Protein AF-A0A8C9T8C1-F1 (afdb_monomer)

Secondary structure (DSSP, 8-state):
---EEEE--EEE-GGG-EEE---EEEE-PPPPPPPPEEEEEEETTEEEEEEEEE-STTGGGGSHHHHHS-PPPEE-TT-SSEEEEEEESSGGGS---S---------SS-S---THHHHHHHHHHHHHHHHHHHHHHHHHHHHHHH--

Structure (mmCIF, N/CA/C/O backbone):
data_AF-A0A8C9T8C1-F1
#
_entry.id   AF-A0A8C9T8C1-F1
#
loop_
_atom_site.group_PDB
_atom_site.id
_atom_site.type_symbol
_atom_site.label_atom_id
_atom_site.label_alt_id
_atom_site.label_comp_id
_atom_site.label_asym_id
_atom_site.label_entity_id
_atom_site.label_seq_id
_atom_site.pdbx_PDB_ins_code
_atom_site.Cartn_x
_atom_site.Cartn_y
_atom_site.Cartn_z
_atom_site.occupancy
_atom_site.B_iso_or_equiv
_atom_site.auth_seq_id
_atom_site.auth_comp_id
_atom_site.auth_asym_id
_atom_site.auth_atom_id
_atom_site.pdbx_PDB_model_num
ATOM 1 N N . GLY A 1 1 ? 2.468 13.864 -20.990 1.00 44.22 1 GLY A N 1
ATOM 2 C CA . GLY A 1 1 ? 3.774 13.847 -21.672 1.00 44.22 1 GLY A CA 1
ATOM 3 C C . GLY A 1 1 ? 4.341 12.458 -21.532 1.00 44.22 1 GLY A C 1
ATOM 4 O O . GLY A 1 1 ? 4.268 11.920 -20.438 1.00 44.22 1 GLY A O 1
ATOM 5 N N . ILE A 1 2 ? 4.816 11.860 -22.620 1.00 48.28 2 ILE A N 1
ATOM 6 C CA . ILE A 1 2 ? 5.433 10.531 -22.592 1.00 48.28 2 ILE A CA 1
ATOM 7 C C . ILE A 1 2 ? 6.831 10.692 -21.982 1.00 48.28 2 ILE A C 1
ATOM 9 O O . ILE A 1 2 ? 7.625 11.502 -22.463 1.00 48.28 2 ILE A O 1
ATOM 13 N N . CYS A 1 3 ? 7.117 9.983 -20.890 1.00 49.19 3 CYS A N 1
ATOM 14 C CA . CYS A 1 3 ? 8.435 10.019 -20.267 1.00 49.19 3 CYS A CA 1
ATOM 15 C C . CYS A 1 3 ? 9.424 9.246 -21.144 1.00 49.19 3 CYS A C 1
ATOM 17 O O . CYS A 1 3 ? 9.295 8.036 -21.322 1.00 49.19 3 CYS A O 1
ATOM 19 N N . HIS A 1 4 ? 10.418 9.949 -21.682 1.00 56.69 4 HIS A N 1
ATOM 20 C CA . HIS A 1 4 ? 11.528 9.350 -22.412 1.00 56.69 4 HIS A CA 1
ATOM 21 C C . HIS A 1 4 ? 12.791 9.446 -21.557 1.00 56.69 4 HIS A C 1
ATOM 23 O O . HIS A 1 4 ? 13.382 10.516 -21.428 1.00 56.69 4 HIS A O 1
ATOM 29 N N . GLY A 1 5 ? 13.182 8.324 -20.955 1.00 57.25 5 GLY A N 1
ATOM 30 C CA . GLY A 1 5 ? 14.448 8.185 -20.238 1.00 57.25 5 GLY A CA 1
ATOM 31 C C . GLY A 1 5 ? 15.507 7.551 -21.138 1.00 57.25 5 GLY A C 1
ATOM 32 O O . GLY A 1 5 ? 15.234 6.557 -21.814 1.00 57.25 5 GLY A O 1
ATOM 33 N N . LEU A 1 6 ? 16.708 8.130 -21.154 1.00 61.91 6 LEU A N 1
ATOM 34 C CA . LEU A 1 6 ? 17.906 7.540 -21.753 1.00 61.91 6 LEU A CA 1
ATOM 35 C C . LEU A 1 6 ? 18.848 7.148 -20.616 1.00 61.91 6 LEU A C 1
ATOM 37 O O . LEU A 1 6 ? 19.593 7.983 -20.106 1.00 61.91 6 LEU A O 1
ATOM 41 N N . GLU A 1 7 ? 18.810 5.881 -20.217 1.00 64.25 7 GLU A N 1
ATOM 42 C CA . GLU A 1 7 ? 19.745 5.335 -19.233 1.00 64.25 7 GLU A CA 1
ATOM 43 C C . GLU A 1 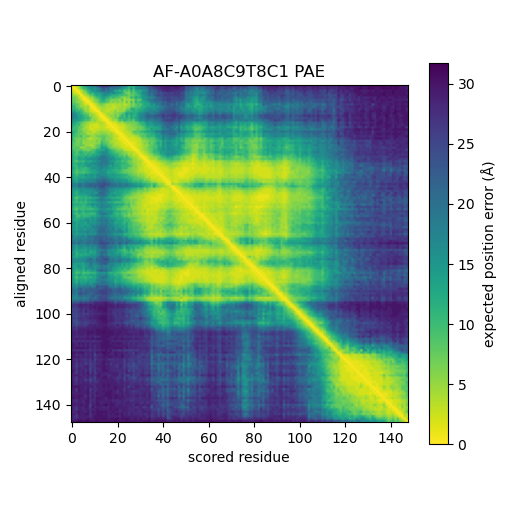7 ? 20.958 4.730 -19.945 1.00 64.25 7 GLU A C 1
ATOM 45 O O . GLU A 1 7 ? 20.832 4.059 -20.976 1.00 64.25 7 GLU A O 1
ATOM 50 N N . ARG A 1 8 ? 22.158 4.988 -19.414 1.00 74.12 8 ARG A N 1
ATOM 51 C CA . ARG A 1 8 ? 23.411 4.438 -19.943 1.00 74.12 8 ARG A CA 1
ATOM 52 C C . ARG A 1 8 ? 24.188 3.759 -18.830 1.00 74.12 8 ARG A C 1
ATOM 54 O O . ARG A 1 8 ? 24.504 4.386 -17.824 1.00 74.12 8 ARG A O 1
ATOM 61 N N . CYS A 1 9 ? 24.570 2.507 -19.053 1.00 74.56 9 CYS A N 1
ATOM 62 C CA . CYS A 1 9 ? 25.576 1.859 -18.226 1.00 74.56 9 CYS A CA 1
ATOM 63 C C . CYS A 1 9 ? 26.946 2.498 -18.488 1.00 74.56 9 CYS A C 1
ATOM 65 O O . CYS A 1 9 ? 27.316 2.748 -19.642 1.00 74.56 9 CYS A O 1
ATOM 67 N N . VAL A 1 10 ? 27.687 2.748 -17.409 1.00 84.00 10 VAL A N 1
ATOM 68 C CA . VAL A 1 10 ? 29.028 3.336 -17.439 1.00 84.00 10 VAL A CA 1
ATOM 69 C C . VAL A 1 10 ? 30.019 2.323 -16.887 1.00 84.00 10 VAL A C 1
ATOM 71 O O . VAL A 1 10 ? 29.794 1.750 -15.824 1.00 84.00 10 VAL A O 1
ATOM 74 N N . TYR A 1 11 ? 31.125 2.123 -17.598 1.00 79.56 11 TYR A N 1
ATOM 75 C CA . TYR A 1 11 ? 32.256 1.326 -17.134 1.00 79.56 11 TYR A CA 1
ATOM 76 C C . TYR A 1 11 ? 33.546 2.148 -17.206 1.00 79.56 11 TYR A C 1
ATOM 78 O O . TYR A 1 11 ? 33.742 2.927 -18.140 1.00 79.56 11 TYR A O 1
ATOM 86 N N . ILE A 1 12 ? 34.427 1.985 -16.217 1.00 80.56 12 ILE A N 1
ATOM 87 C CA . ILE A 1 12 ? 35.729 2.659 -16.174 1.00 80.56 12 ILE A CA 1
ATOM 88 C C . ILE A 1 12 ? 36.763 1.751 -16.843 1.00 80.56 12 ILE A C 1
ATOM 90 O O . ILE A 1 12 ? 37.137 0.717 -16.297 1.00 80.56 12 ILE A O 1
ATOM 94 N N . GLY A 1 13 ? 37.217 2.139 -18.033 1.00 77.69 13 GLY A N 1
ATOM 95 C CA . GLY A 1 13 ? 38.303 1.474 -18.748 1.00 77.69 13 GLY A CA 1
ATOM 96 C C . GLY A 1 13 ? 39.692 1.886 -18.247 1.00 77.69 13 GLY A C 1
ATOM 97 O O . GLY A 1 13 ? 39.843 2.719 -17.350 1.00 77.69 13 GLY A O 1
ATOM 98 N N . GLY A 1 14 ? 40.736 1.328 -18.868 1.00 73.06 14 GLY A N 1
ATOM 99 C CA . GLY A 1 14 ? 42.126 1.704 -18.583 1.00 73.06 14 GLY A CA 1
ATOM 100 C C . GLY A 1 14 ? 42.364 3.216 -18.711 1.00 73.06 14 GLY A C 1
ATOM 101 O O . GLY A 1 14 ? 41.761 3.875 -19.560 1.00 73.06 14 GLY A O 1
ATOM 102 N N . ASN A 1 15 ? 43.237 3.763 -17.857 1.00 82.31 15 ASN A N 1
ATOM 103 C CA . ASN A 1 15 ? 43.512 5.203 -17.713 1.00 82.31 15 ASN A CA 1
ATOM 104 C C . ASN A 1 15 ? 42.302 6.054 -17.273 1.00 82.31 15 ASN A C 1
ATOM 106 O O . ASN A 1 15 ? 42.185 7.204 -17.683 1.00 82.31 15 ASN A O 1
ATOM 110 N N . GLN A 1 16 ? 41.401 5.501 -16.448 1.00 81.56 16 GLN A N 1
ATOM 111 C CA . GLN A 1 16 ? 40.225 6.211 -15.905 1.00 81.56 16 GLN A CA 1
ATOM 112 C C . GLN A 1 16 ? 39.250 6.723 -16.981 1.00 81.56 16 GLN A C 1
ATOM 114 O O . GLN A 1 16 ? 38.446 7.624 -16.743 1.00 81.56 16 GLN A O 1
ATOM 119 N N . LYS A 1 17 ? 39.291 6.142 -18.184 1.00 81.50 17 LYS A N 1
ATOM 120 C CA . LYS A 1 17 ? 38.398 6.531 -19.274 1.00 81.50 17 LYS A CA 1
ATOM 121 C C . LYS A 1 17 ? 36.992 5.998 -19.010 1.00 81.50 17 LYS A C 1
ATOM 123 O O . LYS A 1 17 ? 36.800 4.790 -18.901 1.00 81.50 17 LYS A O 1
ATOM 128 N N . LEU A 1 18 ? 35.999 6.883 -18.982 1.00 85.50 18 LEU A N 1
ATOM 129 C CA . LEU A 1 18 ? 34.592 6.485 -18.940 1.00 85.50 18 LEU A CA 1
ATOM 130 C C . LEU A 1 18 ? 34.160 5.956 -20.312 1.00 85.50 18 LEU A C 1
ATOM 132 O O . LEU A 1 18 ? 34.272 6.651 -21.324 1.00 85.50 18 LEU A O 1
ATOM 136 N N . ILE A 1 19 ? 33.672 4.719 -20.344 1.00 82.19 19 ILE A N 1
ATOM 137 C CA . ILE A 1 19 ? 33.092 4.080 -21.523 1.00 82.19 19 ILE A CA 1
ATOM 138 C C . ILE A 1 19 ? 31.587 3.974 -21.290 1.00 82.19 19 ILE A C 1
ATOM 140 O O . ILE A 1 19 ? 31.137 3.372 -20.314 1.00 82.19 19 ILE A O 1
ATOM 144 N N . PHE A 1 20 ? 30.813 4.567 -22.195 1.00 84.44 20 PHE A N 1
ATOM 145 C CA . PHE A 1 20 ? 29.356 4.513 -22.177 1.00 84.44 20 PHE A CA 1
ATOM 146 C C . PHE A 1 20 ? 28.873 3.411 -23.118 1.00 84.44 20 PHE A C 1
ATOM 148 O O . PHE A 1 20 ? 29.347 3.314 -24.251 1.00 84.44 20 PHE A O 1
ATOM 155 N N . GLY A 1 21 ? 27.914 2.606 -22.662 1.00 81.19 21 GLY A N 1
ATOM 156 C CA . GLY A 1 21 ? 27.210 1.659 -23.526 1.00 81.19 21 GLY A CA 1
ATOM 157 C C . GLY A 1 21 ? 26.324 2.353 -24.570 1.00 81.19 21 GLY A C 1
ATOM 158 O O . GLY A 1 21 ? 26.148 3.574 -24.563 1.00 81.19 21 GLY A O 1
ATOM 159 N N . THR A 1 22 ? 25.714 1.555 -25.446 1.00 83.25 22 THR A N 1
ATOM 160 C CA . THR A 1 22 ? 24.771 2.009 -26.489 1.00 83.25 22 THR A CA 1
ATOM 161 C C . THR A 1 22 ? 23.539 2.731 -25.929 1.00 83.25 22 THR A C 1
ATOM 163 O O . THR A 1 22 ? 22.957 3.565 -26.620 1.00 83.25 22 THR A O 1
ATOM 166 N N . GLY A 1 23 ? 23.202 2.477 -24.662 1.00 77.25 23 GLY A N 1
ATOM 167 C CA . GLY A 1 23 ? 22.068 3.070 -23.959 1.00 77.25 23 GLY A CA 1
ATOM 168 C C . GLY A 1 23 ? 20.750 2.371 -24.283 1.00 77.25 23 GLY A C 1
ATOM 169 O O . GLY A 1 23 ? 20.601 1.743 -25.331 1.00 77.25 23 GLY A O 1
ATOM 170 N N . THR A 1 24 ? 19.788 2.496 -23.374 1.00 80.69 24 THR A N 1
ATOM 171 C CA . THR A 1 24 ? 18.436 1.954 -23.551 1.00 80.69 24 THR A CA 1
ATOM 172 C C . THR A 1 24 ? 17.461 3.107 -23.732 1.00 80.69 24 THR A C 1
ATOM 174 O O . THR A 1 24 ? 17.422 4.027 -22.915 1.00 80.69 24 THR A O 1
ATOM 177 N N . LYS A 1 25 ? 16.667 3.068 -24.808 1.00 81.69 25 LYS A N 1
ATOM 178 C CA . LYS A 1 25 ? 15.544 3.991 -25.000 1.00 81.69 25 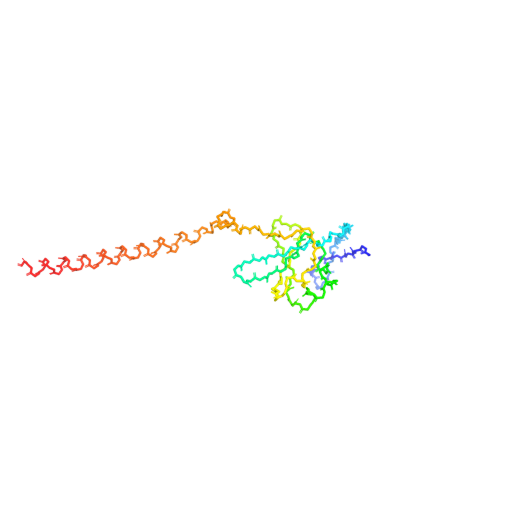LYS A CA 1
ATOM 179 C C . LYS A 1 25 ? 14.300 3.369 -24.379 1.00 81.69 25 LYS A C 1
ATOM 181 O O . LYS A 1 25 ? 13.737 2.436 -24.946 1.00 81.69 25 LYS A O 1
ATOM 186 N N . LEU A 1 26 ? 13.863 3.905 -23.245 1.00 79.44 26 LEU A N 1
ATOM 187 C CA . LEU A 1 26 ? 12.585 3.525 -22.658 1.00 79.44 26 LEU A CA 1
ATOM 188 C C . LEU A 1 26 ? 11.465 4.322 -23.343 1.00 79.44 26 LEU A C 1
ATOM 190 O O . LEU A 1 26 ? 11.490 5.557 -23.373 1.00 79.44 26 LEU A O 1
ATOM 194 N N . ILE A 1 27 ? 10.492 3.618 -23.919 1.00 80.94 27 ILE A N 1
ATOM 195 C CA . ILE A 1 27 ? 9.257 4.209 -24.441 1.00 80.94 27 ILE A CA 1
ATOM 196 C C . ILE A 1 27 ? 8.129 3.665 -23.577 1.00 80.94 27 ILE A C 1
ATOM 198 O O . ILE A 1 27 ? 7.815 2.482 -23.644 1.00 80.94 27 ILE A O 1
ATOM 202 N N . VAL A 1 28 ? 7.567 4.525 -22.732 1.00 78.56 28 VAL A N 1
ATOM 203 C CA . VAL A 1 28 ? 6.442 4.167 -21.867 1.00 78.56 28 VAL A CA 1
ATOM 204 C C . VAL A 1 28 ? 5.166 4.659 -22.524 1.00 78.56 28 VAL A C 1
ATOM 206 O O . VAL A 1 28 ? 4.930 5.862 -22.596 1.00 78.56 28 VAL A O 1
ATOM 209 N N . GLU A 1 29 ? 4.340 3.746 -23.011 1.00 79.94 29 GLU A N 1
ATOM 210 C CA . GLU A 1 29 ? 3.010 4.099 -23.497 1.00 79.94 29 GLU A CA 1
ATOM 211 C C . GLU A 1 29 ? 2.072 4.308 -22.305 1.00 79.94 29 GLU A C 1
ATOM 213 O O . GLU A 1 29 ? 1.934 3.449 -21.435 1.00 79.94 29 GLU A O 1
ATOM 218 N N . SER A 1 30 ? 1.454 5.486 -22.229 1.00 76.31 30 SER A N 1
ATOM 219 C CA . SER A 1 30 ? 0.493 5.800 -21.174 1.00 76.31 30 SER A CA 1
ATOM 220 C C . SER A 1 30 ? -0.870 5.195 -21.503 1.00 76.31 30 SER A C 1
ATOM 222 O O . SER A 1 30 ? -1.466 5.559 -22.517 1.00 76.31 30 SER A O 1
ATOM 224 N N . GLY A 1 31 ? -1.384 4.330 -20.628 1.00 75.38 31 GLY A N 1
ATOM 225 C CA . GLY A 1 31 ? -2.782 3.895 -20.662 1.00 75.38 31 GLY A CA 1
ATOM 226 C C . GLY A 1 31 ? -3.741 4.950 -20.099 1.00 75.38 31 GLY A C 1
ATOM 227 O O . GLY A 1 31 ? -3.321 5.924 -19.468 1.00 75.38 31 GLY A O 1
ATOM 228 N N . THR A 1 32 ? -5.043 4.751 -20.305 1.00 80.94 32 THR A N 1
ATOM 229 C CA . THR A 1 32 ? -6.080 5.549 -19.636 1.00 80.94 32 THR A CA 1
ATOM 230 C C . THR A 1 32 ? -6.118 5.197 -18.147 1.00 80.94 32 THR A C 1
ATOM 232 O O . THR A 1 32 ? -6.248 4.013 -17.824 1.00 80.94 32 THR A O 1
ATOM 235 N N . PRO A 1 33 ? -5.994 6.175 -17.233 1.00 82.19 33 PRO A N 1
ATOM 236 C CA . PRO A 1 33 ? -6.061 5.898 -15.808 1.00 82.19 33 PRO A CA 1
ATOM 237 C C . PRO A 1 33 ? -7.460 5.406 -15.425 1.00 82.19 33 PRO A C 1
ATOM 239 O O . PRO A 1 33 ? -8.458 5.947 -15.896 1.00 82.19 33 PRO A O 1
ATOM 242 N N . SER A 1 34 ? -7.513 4.378 -14.580 1.00 86.81 34 SER A N 1
ATOM 243 C CA . SER A 1 34 ? -8.760 3.899 -13.981 1.00 86.81 34 SER A CA 1
ATOM 244 C C . SER A 1 34 ? -9.087 4.751 -12.757 1.00 86.81 34 SER A C 1
ATOM 246 O O . SER A 1 34 ? -8.207 4.971 -11.916 1.00 86.81 34 SER A O 1
ATOM 248 N N . ASP A 1 35 ? -10.327 5.231 -12.670 1.00 88.31 35 ASP A N 1
ATOM 249 C CA . ASP A 1 35 ? -10.836 5.962 -11.510 1.00 88.31 35 ASP A CA 1
ATOM 250 C C . ASP A 1 35 ? -11.194 4.995 -10.358 1.00 88.31 35 ASP A C 1
ATOM 252 O O . ASP A 1 35 ? -11.583 3.849 -10.603 1.00 88.31 35 ASP A O 1
ATOM 256 N N . PRO A 1 36 ? -11.068 5.435 -9.093 1.00 89.12 36 PRO A N 1
ATOM 257 C CA . PRO A 1 36 ? -11.364 4.612 -7.924 1.00 89.12 36 PRO A CA 1
ATOM 258 C C . PRO A 1 36 ? -12.860 4.321 -7.779 1.00 89.12 36 PRO A C 1
ATOM 260 O O . PRO A 1 36 ? -13.712 5.179 -8.009 1.00 89.12 36 PRO A O 1
ATOM 263 N N . SER A 1 37 ? -13.167 3.115 -7.311 1.00 89.12 37 SER A N 1
ATOM 264 C CA . SER A 1 37 ? -14.479 2.749 -6.770 1.00 89.12 37 SER A CA 1
ATOM 265 C C . SER A 1 37 ? -14.447 2.835 -5.247 1.00 89.12 37 SER A C 1
ATOM 267 O O . SER A 1 37 ? -13.453 2.443 -4.638 1.00 89.12 37 SER A O 1
ATOM 269 N N . TYR A 1 38 ? -15.520 3.340 -4.637 1.00 87.88 38 TYR A N 1
ATOM 270 C CA . TYR A 1 38 ? -15.562 3.665 -3.212 1.00 87.88 38 TYR A CA 1
ATOM 271 C C . TYR A 1 38 ? -16.608 2.840 -2.468 1.00 87.88 38 TYR A C 1
ATOM 273 O O . TYR A 1 38 ? -17.806 2.994 -2.700 1.00 87.88 38 TYR A O 1
ATOM 281 N N . TYR A 1 39 ? -16.156 2.029 -1.519 1.00 87.06 39 TYR A N 1
ATOM 282 C CA . TYR A 1 39 ? -17.004 1.151 -0.725 1.00 87.06 39 TYR A CA 1
ATOM 283 C C . TYR A 1 39 ? -16.959 1.546 0.746 1.00 87.06 39 TYR A C 1
ATOM 285 O O . TYR A 1 39 ? -15.885 1.682 1.335 1.00 87.06 39 TYR A O 1
ATOM 293 N N . LEU A 1 40 ? -18.137 1.681 1.352 1.00 86.62 40 LEU A N 1
ATOM 294 C CA . LEU A 1 40 ? -18.267 1.787 2.799 1.00 86.62 40 LEU A CA 1
ATOM 295 C C . LEU A 1 40 ? -18.289 0.376 3.398 1.00 86.62 40 LEU A C 1
ATOM 297 O O . LEU A 1 40 ? -19.171 -0.422 3.077 1.00 86.62 40 LEU A O 1
ATOM 301 N N . LEU A 1 41 ? -17.318 0.102 4.264 1.00 84.38 41 LEU A N 1
ATOM 302 C CA . LEU A 1 41 ? -17.190 -1.111 5.059 1.00 84.38 41 LEU A CA 1
ATOM 303 C C . LEU A 1 41 ? -17.636 -0.799 6.486 1.00 84.38 41 LEU A C 1
ATOM 305 O O . LEU A 1 41 ? -17.131 0.140 7.100 1.00 84.38 41 LEU A O 1
ATOM 309 N N . GLU A 1 42 ? -18.556 -1.588 7.028 1.00 82.75 42 GLU A N 1
ATOM 310 C CA . GLU A 1 42 ? -19.080 -1.395 8.379 1.00 82.75 42 GLU A CA 1
ATOM 311 C C . GLU A 1 42 ? -19.134 -2.728 9.122 1.00 82.75 42 GLU A C 1
ATOM 313 O O . GLU A 1 42 ? -19.716 -3.697 8.633 1.00 82.75 42 GLU A O 1
ATOM 318 N N . LYS A 1 43 ? -18.518 -2.779 10.309 1.00 80.69 43 LYS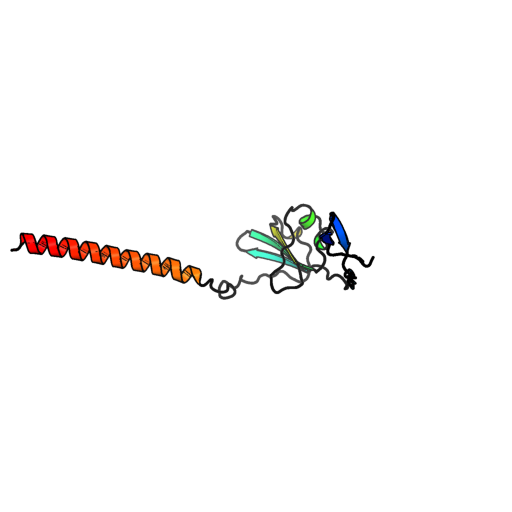 A N 1
ATOM 319 C CA . LYS A 1 43 ? -18.555 -3.952 11.187 1.00 80.69 43 LYS A CA 1
ATOM 320 C C . LYS A 1 43 ? -18.580 -3.553 12.659 1.00 80.69 43 LYS A C 1
ATOM 322 O O . LYS A 1 43 ? -17.671 -2.865 13.120 1.00 80.69 43 LYS A O 1
ATOM 327 N N . ASP A 1 44 ? -19.606 -4.012 13.380 1.00 72.50 44 ASP A N 1
ATOM 328 C CA . ASP A 1 44 ? -19.815 -3.952 14.843 1.00 72.50 44 ASP A CA 1
ATOM 329 C C . ASP A 1 44 ? -19.771 -2.557 15.522 1.00 72.50 44 ASP A C 1
ATOM 331 O O . ASP A 1 44 ? -20.152 -2.438 16.683 1.00 72.50 44 ASP A O 1
ATOM 335 N N . SER A 1 45 ? -19.287 -1.512 14.838 1.00 75.06 45 SER A N 1
ATOM 336 C CA . SER A 1 45 ? -19.205 -0.075 15.204 1.00 75.06 45 SER A CA 1
ATOM 337 C C . SER A 1 45 ? -18.073 0.639 14.449 1.00 75.06 45 SER A C 1
ATOM 339 O O . SER A 1 45 ? -17.997 1.866 14.454 1.00 75.06 45 SER A O 1
ATOM 341 N N . THR A 1 46 ? -17.166 -0.112 13.817 1.00 81.94 46 THR A N 1
ATOM 342 C CA . THR A 1 46 ? -16.057 0.440 13.038 1.00 81.94 46 THR A CA 1
ATOM 343 C C . THR A 1 46 ? -16.493 0.619 11.593 1.00 81.94 46 THR A C 1
ATOM 345 O O . THR A 1 46 ? -16.912 -0.341 10.944 1.00 81.94 46 THR A O 1
ATOM 348 N N . GLN A 1 47 ? -16.363 1.844 11.090 1.00 86.50 47 GLN A N 1
ATOM 349 C CA . GLN A 1 47 ? -16.623 2.182 9.697 1.00 86.50 47 GLN A CA 1
ATOM 350 C C . GLN A 1 47 ? -15.308 2.533 8.991 1.00 86.50 47 GLN A C 1
ATOM 352 O O . GLN A 1 47 ? -14.446 3.233 9.530 1.00 86.50 47 GLN A O 1
ATOM 357 N N . ALA A 1 48 ? -15.140 2.037 7.771 1.00 87.31 48 ALA A N 1
ATOM 358 C CA . ALA A 1 48 ? -14.000 2.335 6.918 1.00 87.31 48 ALA A CA 1
ATOM 359 C C . ALA A 1 48 ? -14.464 2.607 5.486 1.00 87.31 48 ALA A C 1
ATOM 361 O O . ALA A 1 48 ? -15.391 1.979 4.988 1.00 87.31 48 ALA A O 1
ATOM 362 N N . CYS A 1 49 ? -13.798 3.536 4.815 1.00 88.19 49 CYS A N 1
ATOM 363 C CA . CYS A 1 49 ? -13.996 3.832 3.407 1.00 88.19 49 CYS A CA 1
ATOM 364 C C . CYS A 1 49 ? -12.830 3.234 2.611 1.0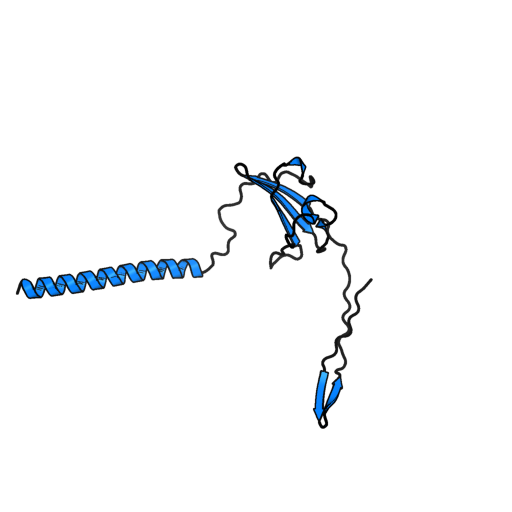0 88.19 49 CYS A C 1
ATOM 366 O O . CYS A 1 49 ? -11.668 3.586 2.840 1.00 88.19 49 CYS A O 1
ATOM 368 N N . LEU A 1 50 ? -13.139 2.311 1.702 1.00 89.19 50 LEU A N 1
ATOM 369 C CA . LEU A 1 50 ? -12.192 1.658 0.801 1.00 89.19 50 LEU A CA 1
ATOM 370 C C . LEU A 1 50 ? -12.302 2.287 -0.588 1.00 89.19 50 LEU A C 1
ATOM 372 O O . LEU A 1 50 ? -13.347 2.197 -1.223 1.00 89.19 50 LEU A O 1
ATOM 376 N N . ALA A 1 51 ? -11.212 2.873 -1.073 1.00 90.31 51 ALA A N 1
ATOM 377 C CA . ALA A 1 51 ? -11.020 3.200 -2.479 1.00 90.31 51 ALA A CA 1
ATOM 378 C C . ALA A 1 51 ? -10.231 2.066 -3.146 1.00 90.31 51 ALA A C 1
ATOM 380 O O . ALA A 1 51 ? -9.151 1.727 -2.667 1.00 90.31 51 ALA A O 1
ATOM 381 N N . THR A 1 52 ? -10.741 1.492 -4.233 1.00 90.38 52 THR A N 1
ATOM 382 C CA . THR A 1 52 ? -10.123 0.345 -4.927 1.00 90.38 52 THR A CA 1
ATOM 383 C C . THR A 1 52 ? -10.215 0.475 -6.447 1.00 90.38 52 THR A C 1
ATOM 385 O O . THR A 1 52 ? -11.058 1.213 -6.966 1.00 90.38 52 THR A O 1
ATOM 388 N N . GLY A 1 53 ? -9.341 -0.225 -7.173 1.00 88.44 53 GLY A N 1
ATOM 389 C CA . GLY A 1 53 ? -9.416 -0.350 -8.633 1.00 88.44 53 GLY A CA 1
ATOM 390 C C . GLY A 1 53 ? -8.861 0.845 -9.415 1.00 88.44 53 GLY A C 1
ATOM 391 O O . GLY A 1 53 ? -9.125 0.978 -10.614 1.00 88.44 53 GLY A O 1
ATOM 392 N N . PHE A 1 54 ? -8.087 1.720 -8.768 1.00 90.69 54 PHE A N 1
ATOM 393 C CA . PHE A 1 54 ? -7.478 2.877 -9.422 1.00 90.69 54 PHE A CA 1
ATOM 394 C C . PHE A 1 54 ? -6.033 2.598 -9.835 1.00 90.69 54 PHE A C 1
ATOM 396 O O . PHE A 1 54 ? -5.291 1.922 -9.131 1.00 90.69 54 PHE A O 1
ATOM 403 N N . SER A 1 55 ? -5.602 3.117 -10.987 1.00 89.00 55 SER A N 1
ATOM 404 C CA . SER A 1 55 ? -4.249 2.850 -11.514 1.00 89.00 55 SER A CA 1
ATOM 405 C C . SER A 1 55 ? -3.260 3.999 -11.302 1.00 89.00 55 SER A C 1
ATOM 407 O O . SER A 1 55 ? -2.048 3.799 -11.378 1.00 89.00 55 SER A O 1
ATOM 409 N N . ALA A 1 56 ? -3.753 5.209 -11.033 1.00 87.75 56 ALA A N 1
ATOM 410 C CA . ALA A 1 56 ? -2.914 6.376 -10.795 1.00 87.75 56 ALA A CA 1
ATOM 411 C C . ALA A 1 56 ? -2.695 6.589 -9.293 1.00 87.75 56 ALA A C 1
ATOM 413 O O . ALA A 1 56 ? -3.650 6.677 -8.531 1.00 87.75 56 ALA A O 1
ATOM 414 N N . TYR A 1 57 ? -1.440 6.739 -8.866 1.00 85.19 57 TYR A N 1
ATOM 415 C CA . TYR A 1 57 ? -1.093 6.903 -7.447 1.00 85.19 57 TYR A CA 1
ATOM 416 C C . TYR A 1 57 ? -1.823 8.081 -6.769 1.00 85.19 57 TYR A C 1
ATOM 418 O O . TYR A 1 57 ? -2.172 8.006 -5.597 1.00 85.19 57 TYR A O 1
ATOM 426 N N . ASN A 1 58 ? -2.093 9.147 -7.524 1.00 86.75 58 ASN A N 1
ATOM 427 C CA . ASN A 1 58 ? -2.786 10.358 -7.081 1.00 86.75 58 ASN A CA 1
ATOM 428 C C . ASN A 1 58 ? -4.300 10.356 -7.382 1.00 86.75 58 ASN A C 1
ATOM 430 O O . ASN A 1 58 ? -4.943 11.404 -7.325 1.00 86.75 58 ASN A O 1
ATOM 434 N N . ALA A 1 59 ? -4.893 9.212 -7.743 1.00 85.94 59 ALA A N 1
ATOM 435 C CA . ALA A 1 59 ? -6.303 9.155 -8.137 1.00 85.94 59 ALA A CA 1
ATOM 436 C C . ALA A 1 59 ? -7.260 9.547 -6.997 1.00 85.94 59 ALA A C 1
ATOM 438 O O . ALA A 1 59 ? -8.314 10.127 -7.252 1.00 85.94 59 ALA A O 1
ATOM 439 N N . THR A 1 60 ? -6.879 9.277 -5.745 1.00 85.12 60 THR A N 1
ATOM 440 C CA . THR A 1 60 ? -7.694 9.565 -4.555 1.00 85.12 60 THR A CA 1
ATOM 441 C C . THR A 1 60 ? -7.555 10.995 -4.032 1.00 85.12 60 THR A C 1
ATOM 443 O O . THR A 1 60 ? -8.318 11.388 -3.157 1.00 85.12 60 THR A O 1
ATOM 446 N N . ASP A 1 61 ? -6.613 11.790 -4.548 1.00 85.44 61 ASP A N 1
ATOM 447 C CA . ASP A 1 61 ? -6.295 13.127 -4.010 1.00 85.44 61 ASP A CA 1
ATOM 448 C C . ASP A 1 61 ? -7.428 14.142 -4.220 1.00 85.44 61 ASP A C 1
ATOM 450 O O . ASP A 1 61 ? -7.497 15.165 -3.534 1.00 85.44 61 ASP A O 1
ATOM 454 N N . LYS A 1 62 ? -8.329 13.838 -5.163 1.00 83.50 62 LYS A N 1
ATOM 455 C CA . LYS A 1 62 ? -9.556 14.597 -5.429 1.00 83.50 62 LYS A CA 1
ATOM 456 C C . LYS A 1 62 ? -10.528 14.546 -4.247 1.00 83.50 62 LYS A C 1
ATOM 458 O O . LYS A 1 62 ? -11.298 15.483 -4.067 1.00 83.50 62 LYS A O 1
ATOM 463 N N . GLU A 1 63 ? -10.477 13.479 -3.450 1.00 85.69 63 GLU A N 1
ATOM 464 C CA . GLU A 1 63 ? -11.371 13.284 -2.316 1.00 85.69 63 GLU A CA 1
ATOM 465 C C . GLU A 1 63 ? -10.727 13.783 -1.015 1.00 85.69 63 GLU A C 1
ATOM 467 O O . GLU A 1 63 ? -9.674 13.279 -0.604 1.00 85.69 63 GLU A O 1
ATOM 472 N N . PRO A 1 64 ? -11.347 14.753 -0.316 1.00 84.25 64 PRO A N 1
ATOM 473 C CA . PRO A 1 64 ? -10.758 15.386 0.862 1.00 84.25 64 PRO A CA 1
ATOM 474 C C . PRO A 1 64 ? -10.527 14.397 2.008 1.00 84.25 64 PRO A C 1
ATOM 476 O O . PRO A 1 64 ? -9.585 14.580 2.780 1.00 84.25 64 PRO A O 1
ATOM 479 N N . LEU A 1 65 ? -11.344 13.343 2.107 1.00 84.19 65 LEU A N 1
ATOM 480 C CA . LEU A 1 65 ? -11.170 12.274 3.089 1.00 84.19 65 LEU A CA 1
ATOM 481 C C . LEU A 1 65 ? -9.819 11.563 2.910 1.00 84.19 65 LEU A C 1
ATOM 483 O O . LEU A 1 65 ? -9.087 11.363 3.879 1.00 84.19 65 LEU A O 1
ATOM 487 N N . PHE A 1 66 ? -9.475 11.226 1.665 1.00 83.88 66 PHE A N 1
ATOM 488 C CA . PHE A 1 66 ? -8.277 10.461 1.322 1.00 83.88 66 PHE A CA 1
ATOM 489 C C . PHE A 1 66 ? -7.025 11.333 1.200 1.00 83.88 66 PHE A C 1
ATOM 491 O O . PHE A 1 66 ? -5.921 10.838 1.418 1.00 83.88 66 PHE A O 1
ATOM 498 N N . ASN A 1 67 ? -7.171 12.620 0.887 1.00 80.81 67 ASN A N 1
ATOM 499 C CA . ASN A 1 67 ? -6.052 13.562 0.835 1.00 80.81 67 ASN A CA 1
ATOM 500 C C . ASN A 1 67 ? -5.534 13.916 2.245 1.00 80.81 67 ASN A C 1
ATOM 502 O O . ASN A 1 67 ? -4.331 13.992 2.484 1.00 80.81 67 ASN A O 1
ATOM 506 N N . GLN A 1 68 ? -6.439 14.065 3.219 1.00 73.31 68 GLN A N 1
ATOM 507 C CA . GLN A 1 68 ? -6.061 14.396 4.600 1.00 73.31 68 GLN A CA 1
ATOM 508 C C . GLN A 1 68 ? -5.352 13.246 5.327 1.00 73.31 68 GLN A C 1
ATOM 510 O O . GLN A 1 68 ? -4.572 13.476 6.256 1.00 73.31 68 GLN A O 1
ATOM 515 N N . THR A 1 69 ? -5.598 12.001 4.918 1.00 69.69 69 THR A N 1
ATOM 516 C CA . THR A 1 69 ? -4.944 10.833 5.508 1.00 69.69 69 THR A CA 1
ATOM 517 C C . THR A 1 69 ? -3.591 10.574 4.853 1.00 69.69 69 THR A C 1
ATOM 519 O O . THR A 1 69 ? -3.490 10.343 3.651 1.00 69.69 69 THR A O 1
ATOM 522 N N . LYS A 1 70 ? -2.537 10.499 5.676 1.00 66.56 70 LYS A N 1
ATOM 523 C CA . LYS A 1 70 ? -1.169 10.149 5.249 1.00 66.56 70 LYS A CA 1
ATOM 524 C C . LYS A 1 70 ? -0.997 8.679 4.827 1.00 66.56 70 LYS A C 1
ATOM 526 O O . LYS A 1 70 ? 0.136 8.217 4.719 1.00 66.56 70 LYS A O 1
ATOM 531 N N . SER A 1 71 ? -2.078 7.917 4.647 1.00 73.75 71 SER A N 1
ATOM 532 C CA . SER A 1 71 ? -1.973 6.536 4.186 1.00 73.75 71 SER A CA 1
ATOM 533 C C . SER A 1 71 ? -1.569 6.519 2.713 1.00 73.75 71 SER A C 1
ATOM 535 O O . SER A 1 71 ? -2.210 7.139 1.856 1.00 73.75 71 SER A O 1
ATOM 537 N N . SER A 1 72 ? -0.470 5.827 2.428 1.00 81.19 72 SER A N 1
ATOM 538 C CA . SER A 1 72 ? -0.034 5.574 1.059 1.00 81.19 72 SER A CA 1
ATOM 539 C C . SER A 1 72 ? -0.929 4.507 0.420 1.00 81.19 72 SER A C 1
ATOM 541 O O . SER A 1 72 ? -1.272 3.539 1.103 1.00 81.19 72 SER A O 1
ATOM 543 N N . PRO A 1 73 ? -1.291 4.649 -0.868 1.00 86.69 73 PRO A N 1
ATOM 544 C CA . PRO A 1 73 ? -1.918 3.580 -1.632 1.00 86.69 73 PRO A CA 1
ATOM 545 C C . PRO A 1 73 ? -1.074 2.306 -1.578 1.00 86.69 73 PRO A C 1
ATOM 547 O O . PRO A 1 73 ? 0.145 2.347 -1.768 1.00 86.69 73 PRO A O 1
ATOM 550 N N . THR A 1 74 ? -1.726 1.178 -1.338 1.00 88.62 74 THR A N 1
ATOM 551 C CA . THR A 1 74 ? -1.111 -0.148 -1.348 1.00 88.62 74 THR A CA 1
ATOM 552 C C . THR A 1 74 ? -1.485 -0.879 -2.624 1.00 88.62 74 THR A C 1
ATOM 554 O O . THR A 1 74 ? -2.593 -0.726 -3.126 1.00 88.62 74 THR A O 1
ATOM 557 N N . ARG A 1 75 ? -0.556 -1.676 -3.154 1.00 86.56 75 ARG A N 1
ATOM 558 C CA . ARG A 1 75 ? -0.804 -2.556 -4.297 1.00 86.56 75 ARG A CA 1
ATOM 559 C C . ARG A 1 75 ? -0.715 -3.999 -3.830 1.00 86.56 75 ARG A C 1
ATOM 561 O O . ARG A 1 75 ? 0.278 -4.370 -3.205 1.00 86.56 75 ARG A O 1
ATOM 568 N N . ILE A 1 76 ? -1.731 -4.790 -4.142 1.00 83.19 76 ILE A N 1
ATOM 569 C CA .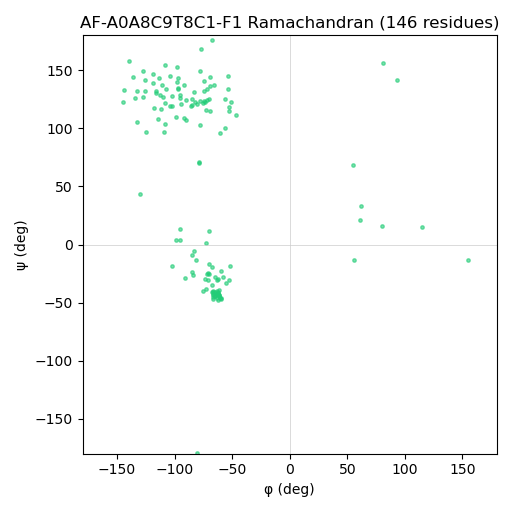 ILE A 1 76 ? -1.719 -6.236 -3.921 1.00 83.19 76 ILE A CA 1
ATOM 570 C C . ILE A 1 76 ? -0.749 -6.844 -4.948 1.00 83.19 76 ILE A C 1
ATOM 572 O O . ILE A 1 76 ? -0.780 -6.452 -6.111 1.00 83.19 76 ILE A O 1
ATOM 576 N N . GLU A 1 77 ? 0.147 -7.757 -4.546 1.00 75.75 77 GLU A N 1
ATOM 577 C CA . GLU A 1 77 ? 1.255 -8.239 -5.405 1.00 75.75 77 GLU A CA 1
ATOM 578 C C . GLU A 1 77 ? 0.812 -8.744 -6.790 1.00 75.75 77 GLU A C 1
ATOM 580 O O . GLU A 1 77 ? 1.553 -8.592 -7.760 1.00 75.75 77 GLU A O 1
ATOM 585 N N . HIS A 1 78 ? -0.404 -9.284 -6.891 1.00 74.75 78 HIS A N 1
ATOM 586 C CA . HIS A 1 78 ? -0.970 -9.849 -8.117 1.00 74.75 78 HIS A CA 1
ATOM 587 C C . HIS A 1 78 ? -1.913 -8.900 -8.874 1.00 74.75 78 HIS A C 1
ATOM 589 O O . HIS A 1 78 ? -2.480 -9.292 -9.893 1.00 74.75 78 HIS A O 1
ATOM 595 N N . GLU A 1 79 ? -2.076 -7.656 -8.417 1.00 79.69 79 GLU A N 1
ATOM 596 C CA . GLU A 1 79 ? -2.959 -6.675 -9.046 1.00 79.69 79 GLU A CA 1
ATOM 597 C C . GLU A 1 79 ? -2.193 -5.500 -9.662 1.00 79.69 79 GLU A C 1
ATOM 599 O O . GLU A 1 79 ? -1.192 -5.006 -9.141 1.00 79.69 79 GLU A O 1
ATOM 604 N N . ALA A 1 80 ? -2.697 -5.021 -10.801 1.00 81.38 80 ALA A N 1
ATOM 605 C CA . ALA A 1 80 ? -2.184 -3.825 -11.470 1.00 81.38 80 ALA A CA 1
ATOM 606 C C . ALA A 1 80 ? -2.760 -2.518 -10.887 1.00 81.38 80 ALA A C 1
ATOM 608 O O . ALA A 1 80 ? -2.351 -1.428 -11.293 1.00 81.38 80 ALA A O 1
ATOM 609 N N . THR A 1 81 ? -3.714 -2.624 -9.962 1.00 88.00 81 THR A N 1
ATOM 610 C CA . THR A 1 81 ? -4.464 -1.522 -9.355 1.00 88.00 81 THR A CA 1
ATOM 611 C C . THR A 1 81 ? -4.054 -1.289 -7.910 1.00 88.00 81 THR A C 1
ATOM 613 O O . THR A 1 81 ? -3.543 -2.173 -7.230 1.00 88.00 81 THR A O 1
ATOM 616 N N . PHE A 1 82 ? -4.244 -0.059 -7.458 1.00 89.50 82 PHE A N 1
ATOM 617 C CA . PHE A 1 82 ? -4.008 0.358 -6.090 1.00 89.50 82 PHE A CA 1
ATOM 618 C C . PHE A 1 82 ? -5.311 0.376 -5.301 1.00 89.50 82 PHE A C 1
ATOM 620 O O . PHE A 1 82 ? -6.383 0.657 -5.845 1.00 89.50 82 PHE A O 1
ATOM 627 N N . ASP A 1 83 ? -5.149 0.188 -3.996 1.00 90.50 83 ASP A N 1
ATOM 628 C CA . ASP A 1 83 ? -6.191 0.301 -2.992 1.00 90.50 83 ASP A CA 1
ATOM 629 C C . ASP A 1 83 ? -5.749 1.248 -1.876 1.00 90.50 83 ASP A C 1
ATOM 631 O O . ASP A 1 83 ? -4.564 1.358 -1.541 1.00 90.50 83 ASP A O 1
ATOM 635 N N . LYS A 1 84 ? -6.708 1.944 -1.269 1.00 89.69 84 LYS A N 1
ATOM 636 C CA . LYS A 1 84 ? -6.478 2.823 -0.123 1.00 89.69 84 LYS A CA 1
ATOM 637 C C . LYS A 1 84 ? -7.663 2.755 0.829 1.00 89.69 84 LYS A C 1
ATOM 639 O O . LYS A 1 84 ? -8.808 2.886 0.411 1.00 89.69 84 LYS A O 1
ATOM 644 N N . VAL A 1 85 ? -7.380 2.595 2.119 1.00 88.56 85 VAL A N 1
ATOM 645 C CA . VAL A 1 85 ? -8.395 2.506 3.177 1.00 88.56 85 VAL A CA 1
ATOM 646 C C . VAL A 1 85 ? -8.225 3.652 4.165 1.00 88.56 85 VAL A C 1
ATOM 648 O O . VAL A 1 85 ? -7.104 4.003 4.546 1.00 88.56 85 VAL A O 1
ATOM 651 N N . VAL A 1 86 ? -9.350 4.227 4.586 1.00 89.06 86 VAL A N 1
ATOM 652 C CA . VAL A 1 86 ? -9.422 5.275 5.606 1.00 89.06 86 VAL A CA 1
ATOM 653 C C . VAL A 1 86 ? -10.515 4.922 6.607 1.00 89.06 86 VAL A C 1
ATOM 655 O O . VAL A 1 86 ? -11.625 4.572 6.221 1.00 89.06 86 VAL A O 1
ATOM 658 N N . LEU A 1 87 ? -10.207 5.017 7.899 1.00 87.25 87 LEU A N 1
ATOM 659 C CA . LEU A 1 87 ? -11.202 4.871 8.962 1.00 87.25 87 LEU A CA 1
ATOM 660 C C . LEU A 1 87 ? -12.060 6.136 9.024 1.00 87.25 87 LEU A C 1
ATOM 662 O O . LEU A 1 87 ? -11.520 7.243 9.041 1.00 87.25 87 LEU A O 1
ATOM 666 N N . VAL A 1 88 ? -13.379 5.971 9.071 1.00 85.38 88 VAL A N 1
ATOM 667 C CA . VAL A 1 88 ? -14.342 7.079 9.107 1.00 85.38 88 VAL A CA 1
ATOM 668 C C . VAL A 1 88 ? -15.171 7.026 10.384 1.00 85.38 88 VAL A C 1
ATOM 670 O O . VAL A 1 88 ? -15.450 5.953 10.912 1.00 85.38 88 VAL A O 1
ATOM 673 N N . GLN A 1 89 ? -15.542 8.200 10.896 1.00 79.12 89 GLN A N 1
ATOM 674 C CA . GLN A 1 89 ? -16.436 8.318 12.056 1.00 79.12 89 GLN A CA 1
ATOM 675 C C . GLN A 1 89 ? -17.906 8.411 11.632 1.00 79.12 89 GLN A C 1
ATOM 677 O O . GLN A 1 89 ? -18.776 7.982 12.381 1.00 79.12 89 GLN A O 1
ATOM 682 N N . ASN A 1 90 ? -18.172 8.949 10.435 1.00 75.88 90 ASN A N 1
ATOM 683 C CA . ASN A 1 90 ? -19.506 9.054 9.856 1.00 75.88 90 ASN A CA 1
ATOM 684 C C . ASN A 1 90 ? -19.539 8.424 8.458 1.00 75.88 90 ASN A C 1
ATOM 686 O O . ASN A 1 90 ? -18.727 8.758 7.594 1.00 75.88 90 ASN A O 1
ATOM 690 N N . ALA A 1 91 ? -20.543 7.584 8.211 1.00 68.62 91 ALA A N 1
ATOM 691 C CA . ALA A 1 91 ? -20.781 6.922 6.928 1.00 68.62 91 ALA A CA 1
ATOM 692 C C . ALA A 1 91 ? -20.959 7.895 5.744 1.00 68.62 91 ALA A C 1
ATOM 694 O O . ALA A 1 91 ? -20.636 7.552 4.608 1.00 68.62 91 ALA A O 1
ATOM 695 N N . THR A 1 92 ? -21.447 9.113 6.001 1.00 70.31 92 THR A N 1
ATOM 696 C CA . THR A 1 92 ? -21.672 10.160 4.989 1.00 70.31 92 THR A CA 1
ATOM 697 C C . THR A 1 92 ? -20.396 10.767 4.417 1.00 70.31 92 THR A C 1
ATOM 699 O O . THR A 1 92 ? -20.457 11.392 3.362 1.00 70.31 92 THR A O 1
ATOM 702 N N . ASP A 1 93 ? -19.253 10.587 5.082 1.00 77.25 93 ASP A N 1
ATOM 703 C CA . ASP A 1 93 ? -17.975 11.159 4.641 1.00 77.25 93 ASP A CA 1
ATOM 704 C C . ASP A 1 93 ? -17.311 10.318 3.539 1.00 77.25 93 ASP A C 1
ATOM 706 O O . ASP A 1 93 ? -16.366 10.771 2.893 1.00 77.25 93 ASP A O 1
ATOM 710 N N . CYS A 1 94 ? -17.794 9.090 3.317 1.00 82.50 94 CYS A N 1
ATOM 711 C CA . CYS A 1 94 ? -17.313 8.222 2.253 1.00 82.50 94 CYS A CA 1
ATOM 712 C C . CYS A 1 94 ? -18.063 8.543 0.946 1.00 82.50 94 CYS A C 1
ATOM 714 O O . CYS A 1 94 ? -19.291 8.395 0.896 1.00 82.50 94 CYS A O 1
ATOM 716 N N . PRO A 1 95 ? -17.369 8.969 -0.125 1.00 80.19 95 PRO A N 1
ATOM 717 C CA . PRO A 1 95 ? -18.002 9.192 -1.421 1.00 80.19 95 PRO A CA 1
ATOM 718 C C . PRO A 1 95 ? -18.697 7.904 -1.879 1.00 80.19 95 PRO A C 1
ATOM 720 O O . PRO A 1 95 ? -18.102 6.832 -1.915 1.00 80.19 95 PRO A O 1
ATOM 723 N N . SER A 1 96 ? -19.993 7.978 -2.181 1.00 66.62 96 SER A N 1
ATOM 724 C CA . SER A 1 96 ? -20.790 6.791 -2.508 1.00 66.62 96 SER A CA 1
ATOM 725 C C . SER A 1 96 ? -20.531 6.330 -3.946 1.00 66.62 96 SER A C 1
ATOM 727 O O . SER A 1 96 ? -21.067 6.911 -4.889 1.00 66.62 96 SER A O 1
ATOM 729 N N . GLY A 1 97 ? -19.742 5.264 -4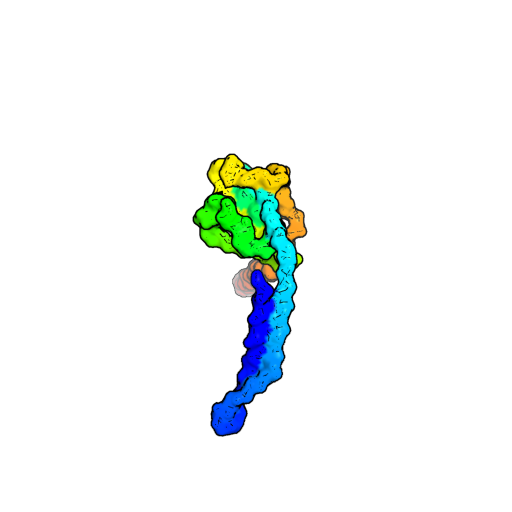.125 1.00 57.47 97 GLY A N 1
ATOM 730 C CA . GLY A 1 97 ? -19.433 4.666 -5.427 1.00 57.47 97 GLY A CA 1
ATOM 731 C C . GLY A 1 97 ? -19.772 3.175 -5.486 1.00 57.47 97 GLY A C 1
ATOM 732 O O . GLY A 1 97 ? -18.965 2.341 -5.118 1.00 57.47 97 GLY A O 1
ATOM 733 N N . LYS A 1 98 ? -20.952 2.831 -6.021 1.00 52.88 98 LYS A N 1
ATOM 734 C CA . LYS A 1 98 ? -21.452 1.448 -6.205 1.00 52.88 98 LYS A CA 1
ATOM 735 C C . LYS A 1 98 ? -21.478 0.577 -4.933 1.00 52.88 98 LYS A C 1
ATOM 737 O O . LYS A 1 98 ? -20.878 -0.484 -4.873 1.00 52.88 98 LYS A O 1
ATOM 742 N N . GLY A 1 99 ? -22.362 0.945 -4.009 1.00 54.16 99 GLY A N 1
ATOM 743 C CA . GLY A 1 99 ? -22.940 0.011 -3.040 1.00 54.16 99 GLY A CA 1
ATOM 744 C C . GLY A 1 99 ? -22.204 -0.070 -1.704 1.00 54.16 99 GLY A C 1
ATOM 745 O O . GLY A 1 99 ? -20.982 -0.025 -1.623 1.00 54.16 99 GLY A O 1
ATOM 746 N N . SER A 1 100 ? -22.986 -0.197 -0.632 1.00 53.22 100 SER A N 1
ATOM 747 C CA . SER A 1 100 ? -22.472 -0.613 0.669 1.00 53.22 100 SER A CA 1
ATOM 748 C C . SER A 1 100 ? -22.061 -2.078 0.549 1.00 53.22 100 SER A C 1
ATOM 750 O O . SER A 1 100 ? -22.904 -2.943 0.299 1.00 53.22 100 SER A O 1
ATOM 752 N N . ALA A 1 101 ? -20.766 -2.357 0.680 1.00 56.03 101 ALA A N 1
ATOM 753 C CA . ALA A 1 101 ? -20.271 -3.719 0.781 1.00 56.03 101 ALA A CA 1
ATOM 754 C C . ALA A 1 101 ? -20.513 -4.201 2.218 1.00 56.03 101 ALA A C 1
ATOM 756 O O . ALA A 1 101 ? -19.593 -4.338 3.018 1.00 56.03 101 ALA A O 1
ATOM 757 N N . SER A 1 102 ? -21.783 -4.433 2.554 1.00 51.56 102 SER A N 1
ATOM 758 C CA . SER A 1 102 ? -22.169 -5.197 3.738 1.00 51.56 102 SER A CA 1
ATOM 759 C C . SER A 1 102 ? -21.992 -6.680 3.406 1.00 51.56 102 SER A C 1
ATOM 761 O O . SER A 1 102 ? -22.941 -7.407 3.132 1.00 51.56 102 SER A O 1
ATOM 763 N N . GLY A 1 103 ? -20.736 -7.098 3.278 1.00 53.34 103 GLY A N 1
ATOM 764 C CA . GLY A 1 103 ? -20.361 -8.501 3.184 1.00 53.34 103 GLY A CA 1
ATOM 765 C C . GLY A 1 103 ? -19.703 -8.899 4.493 1.00 53.34 103 GLY A C 1
ATOM 766 O O . GLY A 1 103 ? -18.843 -8.171 4.989 1.00 53.34 103 GLY A O 1
ATOM 767 N N . GLU A 1 104 ? -20.081 -10.046 5.055 1.00 52.50 104 GLU A N 1
ATOM 768 C CA . GLU A 1 104 ? -19.226 -10.706 6.039 1.00 52.50 104 GLU A CA 1
ATOM 769 C C . GLU A 1 104 ? -17.823 -10.808 5.433 1.00 52.50 104 GLU A C 1
ATOM 771 O O . GLU A 1 104 ? -17.655 -11.349 4.337 1.00 52.50 104 GLU A O 1
ATOM 776 N N . CYS A 1 105 ? -16.809 -10.257 6.111 1.00 52.72 105 CYS A N 1
ATOM 777 C CA . CYS A 1 105 ? -15.431 -10.582 5.767 1.00 52.72 105 CYS A CA 1
ATOM 778 C C . CYS A 1 105 ? -15.351 -12.105 5.787 1.00 52.72 105 CYS A C 1
ATOM 780 O O . CYS A 1 105 ? -15.613 -12.684 6.841 1.00 52.72 105 CYS A O 1
ATOM 782 N N . ALA A 1 106 ? -15.040 -12.737 4.653 1.00 51.56 106 ALA A N 1
ATOM 783 C CA . ALA A 1 106 ? -14.849 -14.176 4.603 1.00 51.56 106 ALA A CA 1
ATOM 784 C C . ALA A 1 106 ? -13.760 -14.527 5.624 1.00 51.56 106 ALA A C 1
ATOM 786 O O . ALA A 1 106 ? -12.573 -14.311 5.394 1.00 51.56 106 ALA A O 1
ATOM 787 N N . THR A 1 107 ? -14.173 -15.009 6.795 1.00 49.59 107 THR A N 1
ATOM 788 C CA . THR A 1 107 ? -13.275 -15.429 7.875 1.00 49.59 107 THR A CA 1
ATOM 789 C C . THR A 1 107 ? -12.572 -16.740 7.544 1.00 49.59 107 THR A C 1
ATOM 791 O O . THR A 1 107 ? -11.759 -17.217 8.323 1.00 49.59 107 THR A O 1
ATOM 794 N N . GLU A 1 108 ? -12.832 -17.296 6.365 1.00 52.81 108 GLU A N 1
ATOM 795 C CA . GLU A 1 108 ? -12.345 -18.588 5.927 1.00 52.81 108 GLU A CA 1
ATOM 796 C C . GLU A 1 108 ? -11.785 -18.443 4.500 1.00 52.81 108 GLU A C 1
ATOM 798 O O . GLU A 1 108 ? -12.540 -18.339 3.534 1.00 52.81 108 GLU A O 1
ATOM 803 N N . GLY A 1 109 ? -10.454 -18.449 4.354 1.00 50.56 109 GLY A N 1
ATOM 804 C CA . GLY A 1 109 ? -9.849 -19.040 3.152 1.00 50.56 109 GLY A CA 1
ATOM 805 C C . GLY A 1 109 ? -9.080 -18.168 2.150 1.00 50.56 109 GLY A C 1
ATOM 806 O O . GLY A 1 109 ? -8.805 -18.674 1.068 1.00 50.56 109 GLY A O 1
ATOM 807 N N . PHE A 1 110 ? -8.676 -16.929 2.456 1.00 44.91 110 PHE A N 1
ATOM 808 C CA . PHE A 1 110 ? -7.712 -16.194 1.603 1.00 44.91 110 PHE A CA 1
ATOM 809 C C . PHE A 1 110 ? -6.547 -15.589 2.395 1.00 44.91 110 PHE A C 1
ATOM 811 O O . PHE A 1 110 ? -6.128 -14.456 2.197 1.00 44.91 110 PHE A O 1
ATOM 818 N N . PHE A 1 111 ? -6.005 -16.363 3.324 1.00 40.19 111 PHE A N 1
ATOM 819 C CA . PHE A 1 111 ? -4.590 -16.243 3.634 1.00 40.19 111 PHE A CA 1
ATOM 820 C C . PHE A 1 111 ? -3.986 -17.548 3.148 1.00 40.19 111 PHE A C 1
ATOM 822 O O . PHE A 1 111 ? -4.378 -18.610 3.635 1.00 40.19 111 PHE A O 1
ATOM 829 N N . GLU A 1 112 ? -3.088 -17.488 2.161 1.00 51.28 112 GLU A N 1
ATOM 830 C CA . GLU A 1 112 ? -2.131 -18.571 1.946 1.00 51.28 112 GLU A CA 1
ATOM 831 C C . GLU A 1 112 ? -1.573 -18.901 3.327 1.00 51.28 112 GLU A C 1
ATOM 833 O O . GLU A 1 112 ? -0.982 -18.044 3.986 1.00 51.28 112 GLU A O 1
ATOM 838 N N . THR A 1 113 ? -1.908 -20.086 3.835 1.00 51.19 113 THR A N 1
ATOM 839 C CA . THR A 1 113 ? -1.482 -20.541 5.152 1.00 51.19 113 THR A CA 1
ATOM 840 C C . THR A 1 113 ? 0.033 -20.575 5.134 1.00 51.19 113 THR A C 1
ATOM 842 O O . THR A 1 113 ? 0.622 -21.531 4.636 1.00 51.19 113 THR A O 1
ATOM 845 N N . ASP A 1 114 ? 0.643 -19.498 5.619 1.00 47.31 114 ASP A N 1
ATOM 846 C CA . ASP A 1 114 ? 2.083 -19.339 5.711 1.00 47.31 114 ASP A CA 1
ATOM 847 C C . ASP A 1 114 ? 2.622 -20.570 6.448 1.00 47.31 114 ASP A C 1
ATOM 849 O O . ASP A 1 114 ? 2.282 -20.829 7.604 1.00 47.31 114 ASP A O 1
ATOM 853 N N . GLU A 1 115 ? 3.412 -21.390 5.757 1.00 59.34 115 GLU A N 1
ATOM 854 C CA . GLU A 1 115 ? 3.889 -22.712 6.193 1.00 59.34 115 GLU A CA 1
ATOM 855 C C . GLU A 1 115 ? 4.555 -22.676 7.590 1.00 59.34 115 GLU A C 1
ATOM 857 O O . GLU A 1 115 ? 4.650 -23.673 8.313 1.00 59.34 115 GLU A O 1
ATOM 862 N N . LYS A 1 116 ? 4.949 -21.475 8.021 1.00 58.06 116 LYS A N 1
ATOM 863 C CA . LYS A 1 116 ? 5.613 -21.160 9.283 1.00 58.06 116 LYS A CA 1
ATOM 864 C C . LYS A 1 116 ? 4.733 -21.273 10.532 1.00 58.06 116 LYS A C 1
ATOM 866 O O . LYS A 1 116 ? 5.287 -21.537 11.603 1.00 58.06 116 LYS A O 1
ATOM 871 N N . ILE A 1 117 ? 3.401 -21.148 10.449 1.00 61.50 117 ILE A N 1
ATOM 872 C CA . ILE A 1 117 ? 2.535 -21.330 11.639 1.00 61.50 117 ILE A CA 1
ATOM 873 C C . ILE A 1 117 ? 2.440 -22.800 12.077 1.00 61.50 117 ILE A C 1
ATOM 875 O O . ILE A 1 117 ? 2.295 -23.084 13.270 1.00 61.50 117 ILE A O 1
ATOM 879 N N . ASN A 1 118 ? 2.650 -23.739 11.150 1.00 63.12 118 ASN A N 1
ATOM 880 C CA . ASN A 1 118 ? 2.740 -25.162 11.471 1.00 63.12 118 ASN A CA 1
ATOM 881 C C . ASN A 1 118 ? 4.068 -25.519 12.159 1.00 63.12 118 ASN A C 1
ATOM 883 O O . ASN A 1 118 ? 4.091 -26.394 13.022 1.00 63.12 118 ASN A O 1
ATOM 887 N N . PHE A 1 119 ? 5.166 -24.810 11.881 1.00 76.75 119 PHE A N 1
ATOM 888 C CA . PHE A 1 119 ? 6.470 -25.129 12.472 1.00 76.75 119 PHE A CA 1
ATOM 889 C C . PHE A 1 119 ? 6.590 -24.705 13.945 1.00 76.75 119 PHE A C 1
ATOM 891 O O . PHE A 1 119 ? 7.119 -25.451 14.774 1.00 76.75 119 PHE A O 1
ATOM 898 N N . LEU A 1 120 ? 6.060 -23.530 14.302 1.00 81.19 120 LEU A N 1
ATOM 899 C CA . LEU A 1 120 ? 6.110 -23.029 15.681 1.00 81.19 120 LEU A CA 1
ATOM 900 C C . LEU A 1 120 ? 5.264 -23.889 16.630 1.00 81.19 120 LEU A C 1
ATOM 902 O O . LEU A 1 120 ? 5.735 -24.266 17.704 1.00 81.19 120 LEU A O 1
ATOM 906 N N . SER A 1 121 ? 4.053 -24.270 16.213 1.00 80.50 121 SER A N 1
ATOM 907 C CA . SER A 1 121 ? 3.168 -25.138 17.002 1.00 80.50 121 SER A CA 1
ATOM 908 C C . SER A 1 121 ? 3.752 -26.548 17.186 1.00 80.50 121 SER A C 1
ATOM 910 O O . SER A 1 121 ? 3.800 -27.060 18.309 1.00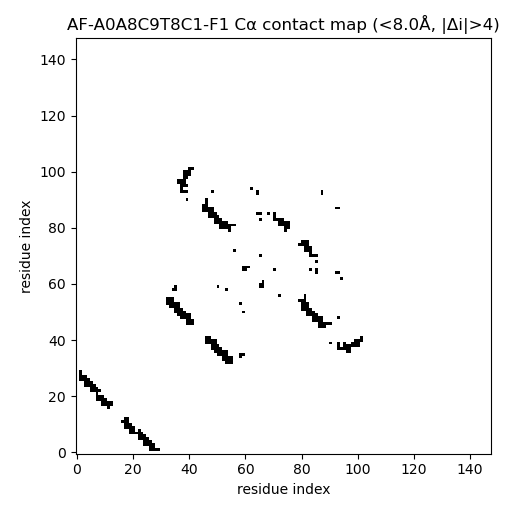 80.50 121 SER A O 1
ATOM 912 N N . LEU A 1 122 ? 4.301 -27.144 16.116 1.00 82.44 122 LEU A N 1
ATOM 913 C CA . LEU A 1 122 ? 4.970 -28.451 16.171 1.00 82.44 122 LEU A CA 1
ATOM 914 C C . LEU A 1 122 ? 6.209 -28.436 17.073 1.00 82.44 122 LEU A C 1
ATOM 916 O O . LEU A 1 122 ? 6.407 -29.365 17.856 1.00 82.44 122 LEU A O 1
ATOM 920 N N . THR A 1 123 ? 7.016 -27.372 17.022 1.00 88.19 123 THR A N 1
ATOM 921 C CA . THR A 1 123 ? 8.213 -27.244 17.869 1.00 88.19 123 THR A CA 1
ATOM 922 C C . THR A 1 123 ? 7.840 -27.111 19.349 1.00 88.19 123 THR A C 1
ATOM 924 O O . THR A 1 123 ? 8.470 -27.738 20.202 1.00 88.19 123 THR A O 1
ATOM 927 N N . ILE A 1 124 ? 6.779 -26.362 19.677 1.00 90.88 124 ILE A N 1
ATOM 928 C CA . ILE A 1 124 ? 6.287 -26.213 21.058 1.00 90.88 124 ILE A CA 1
ATOM 929 C C . ILE A 1 124 ? 5.735 -27.540 21.594 1.00 90.88 124 ILE A C 1
ATOM 931 O O . ILE A 1 124 ? 6.053 -27.930 22.721 1.00 90.88 124 ILE A O 1
ATOM 935 N N . LEU A 1 125 ? 4.931 -28.254 20.800 1.00 87.81 125 LEU A N 1
ATOM 936 C CA . LEU A 1 125 ? 4.423 -29.578 21.168 1.00 87.81 125 LEU A CA 1
ATOM 937 C C . LEU A 1 125 ? 5.566 -30.589 21.338 1.00 87.81 125 LEU A C 1
ATOM 939 O O . LEU A 1 125 ? 5.5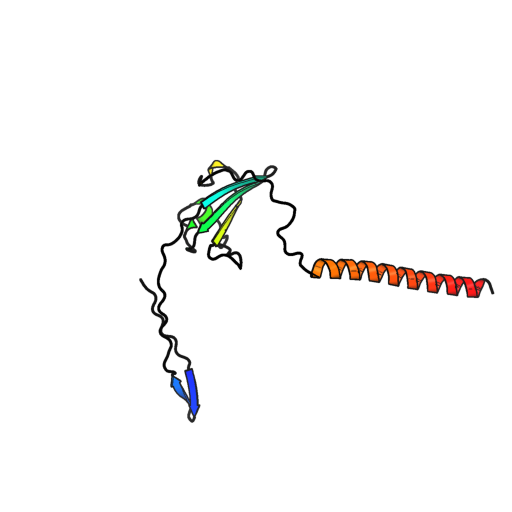95 -31.318 22.331 1.00 87.81 125 LEU A O 1
ATOM 943 N N . GLY A 1 126 ? 6.548 -30.579 20.433 1.00 91.12 126 GLY A N 1
ATOM 944 C CA . GLY A 1 126 ? 7.743 -31.417 20.518 1.00 91.12 126 GLY A CA 1
ATOM 945 C C . GLY A 1 126 ? 8.556 -31.160 21.788 1.00 91.12 126 GLY A C 1
ATOM 946 O O . GLY A 1 126 ? 8.904 -32.103 22.499 1.00 91.12 126 GLY A O 1
ATOM 947 N N . LEU A 1 127 ? 8.793 -29.891 22.139 1.00 91.38 127 LEU A N 1
ATOM 948 C CA . LEU A 1 127 ? 9.527 -29.520 23.352 1.00 91.38 127 LEU A CA 1
ATOM 949 C C . LEU A 1 127 ? 8.802 -29.981 24.628 1.00 91.38 127 LEU A C 1
ATOM 951 O O . LEU A 1 127 ? 9.444 -30.489 25.547 1.00 91.38 127 LEU A O 1
ATOM 955 N N . ARG A 1 128 ? 7.466 -29.872 24.675 1.00 92.00 128 ARG A N 1
ATOM 956 C CA . ARG A 1 128 ? 6.646 -30.359 25.802 1.00 92.00 128 ARG A CA 1
ATOM 957 C C . ARG A 1 128 ? 6.750 -31.874 25.979 1.00 92.00 128 ARG A C 1
ATOM 959 O O . ARG A 1 128 ? 6.882 -32.344 27.107 1.00 92.00 128 ARG A O 1
ATOM 966 N N . VAL A 1 129 ? 6.735 -32.636 24.884 1.00 93.50 129 VAL A N 1
ATOM 967 C CA . VAL A 1 129 ? 6.897 -34.100 24.916 1.00 93.50 129 VAL A CA 1
ATOM 968 C C . VAL A 1 129 ? 8.308 -34.493 25.355 1.00 93.50 129 VAL A C 1
ATOM 970 O O . VAL A 1 129 ? 8.461 -35.404 26.167 1.00 93.50 129 VAL A O 1
ATOM 973 N N . LEU A 1 130 ? 9.343 -33.793 24.877 1.00 89.75 130 LEU A N 1
ATOM 974 C CA . LEU A 1 130 ? 10.727 -34.034 25.297 1.00 89.75 130 LEU A CA 1
ATOM 975 C C . LEU A 1 130 ? 10.944 -33.716 26.781 1.00 89.75 130 LEU A C 1
ATOM 977 O O . LEU A 1 130 ? 11.600 -34.494 27.473 1.00 89.75 130 LEU A O 1
ATOM 981 N N . PHE A 1 131 ? 10.354 -32.627 27.281 1.00 89.62 131 PHE A N 1
ATOM 982 C CA . PHE A 1 131 ? 10.397 -32.270 28.699 1.00 89.62 131 PHE A CA 1
ATOM 983 C C . PHE A 1 131 ? 9.665 -33.300 29.569 1.00 89.62 131 PHE A C 1
ATOM 985 O O . PHE A 1 131 ? 10.199 -33.754 30.577 1.00 89.62 131 PHE A O 1
ATOM 992 N N . LEU A 1 132 ? 8.473 -33.747 29.160 1.00 92.38 132 LEU A N 1
ATOM 993 C CA . LEU A 1 132 ? 7.757 -34.801 29.881 1.00 92.38 132 LEU A CA 1
ATOM 994 C C . LEU A 1 132 ? 8.565 -36.106 29.891 1.00 92.38 132 LEU A C 1
ATOM 996 O O . LEU A 1 132 ? 8.695 -36.746 30.931 1.00 92.38 132 LEU A O 1
ATOM 1000 N N . LYS A 1 133 ? 9.160 -36.478 28.751 1.00 89.25 133 LYS A N 1
ATOM 1001 C CA . LYS A 1 133 ? 10.016 -37.662 28.637 1.00 89.25 133 LYS A CA 1
ATOM 1002 C C . LYS A 1 133 ? 11.215 -37.567 29.585 1.00 89.25 133 LYS A C 1
ATOM 1004 O O . LYS A 1 133 ? 11.481 -38.534 30.290 1.00 89.25 133 LYS A O 1
ATOM 1009 N N . SER A 1 134 ? 11.918 -36.435 29.645 1.00 89.88 134 SER A N 1
ATOM 1010 C CA . SER A 1 134 ? 13.087 -36.278 30.523 1.00 89.88 134 SER A CA 1
ATOM 1011 C C . SER A 1 134 ? 12.717 -36.314 32.008 1.00 89.88 134 SER A C 1
ATOM 1013 O O . SER A 1 134 ? 13.394 -36.998 32.775 1.00 89.88 134 SER A O 1
ATOM 1015 N N . VAL A 1 135 ? 11.613 -35.671 32.406 1.00 91.50 135 VAL A N 1
ATOM 1016 C CA . VAL A 1 135 ? 11.091 -35.722 33.782 1.00 91.50 135 VAL A CA 1
ATOM 1017 C C . VAL A 1 135 ? 10.712 -37.152 34.163 1.00 91.50 135 VAL A C 1
ATOM 1019 O O . VAL A 1 135 ? 11.150 -37.640 35.201 1.00 91.50 135 VAL A O 1
ATOM 1022 N N . VAL A 1 136 ? 9.969 -37.861 33.308 1.00 91.75 136 VAL A N 1
ATOM 1023 C CA . VAL A 1 136 ? 9.557 -39.251 33.560 1.00 91.75 136 VAL A CA 1
ATOM 1024 C C . VAL A 1 136 ? 10.770 -40.174 33.693 1.00 91.75 136 VAL A C 1
ATOM 1026 O O . VAL A 1 136 ? 10.824 -40.964 34.631 1.00 91.75 136 VAL A O 1
ATOM 1029 N N . PHE A 1 137 ? 11.772 -40.061 32.816 1.00 87.94 137 PHE A N 1
ATOM 1030 C CA . PHE A 1 137 ? 12.993 -40.868 32.922 1.00 87.94 137 PHE A CA 1
ATOM 1031 C C . PHE A 1 137 ? 13.785 -40.573 34.202 1.00 87.94 137 PHE A C 1
ATOM 1033 O O . PHE A 1 137 ? 14.244 -41.505 34.860 1.00 87.94 137 PHE A O 1
ATOM 1040 N N . ASN A 1 138 ? 13.926 -39.299 34.574 1.00 82.00 138 ASN A N 1
ATOM 1041 C CA . ASN A 1 138 ? 14.664 -38.892 35.769 1.00 82.00 138 ASN A CA 1
ATOM 1042 C C . ASN A 1 138 ? 13.958 -39.359 37.059 1.00 82.00 138 ASN A C 1
ATOM 1044 O O . ASN A 1 138 ? 14.591 -39.932 37.949 1.00 82.00 138 ASN A O 1
ATOM 1048 N N . VAL A 1 139 ? 12.629 -39.223 37.117 1.00 86.12 139 VAL A N 1
ATOM 1049 C CA . VAL A 1 139 ? 11.800 -39.692 38.238 1.00 86.12 139 VAL A CA 1
ATOM 1050 C C . VAL A 1 139 ? 11.798 -41.220 38.332 1.00 86.12 139 VAL A C 1
ATOM 1052 O O . VAL A 1 139 ? 12.031 -41.751 39.414 1.00 86.12 139 VAL A O 1
ATOM 1055 N N . ILE A 1 140 ? 11.601 -41.947 37.222 1.00 84.25 140 ILE A N 1
ATOM 1056 C CA . ILE A 1 140 ? 11.634 -43.421 37.219 1.00 84.25 140 ILE A CA 1
ATOM 1057 C C . ILE A 1 140 ? 13.008 -43.938 37.652 1.00 84.25 140 ILE A C 1
ATOM 1059 O O . ILE A 1 140 ? 13.062 -44.870 38.455 1.00 84.25 140 ILE A O 1
ATOM 1063 N N . MET A 1 141 ? 14.111 -43.351 37.166 1.00 82.00 141 MET A N 1
ATOM 1064 C CA . MET A 1 141 ? 15.445 -43.776 37.604 1.00 82.00 141 MET A CA 1
ATOM 1065 C C . MET A 1 141 ? 15.672 -43.524 39.088 1.00 82.00 141 MET A C 1
ATOM 1067 O O . MET A 1 141 ? 16.168 -44.411 39.777 1.00 82.00 141 MET A O 1
ATOM 1071 N N . THR A 1 142 ? 15.256 -42.365 39.597 1.00 85.75 142 THR A N 1
ATOM 1072 C CA . THR A 1 142 ? 15.386 -42.058 41.025 1.00 85.75 142 THR A CA 1
ATOM 1073 C C . THR A 1 142 ? 14.554 -43.030 41.868 1.00 85.75 142 THR A C 1
ATOM 1075 O O . THR A 1 142 ? 15.075 -43.620 42.807 1.00 85.75 142 THR A O 1
ATOM 1078 N N . LEU A 1 143 ? 13.299 -43.303 41.493 1.00 81.38 143 LEU A N 1
ATOM 1079 C CA . LEU A 1 143 ? 12.450 -44.275 42.195 1.00 81.38 143 LEU A CA 1
ATOM 1080 C C . LEU A 1 143 ? 13.031 -45.695 42.172 1.00 81.38 143 LEU A C 1
ATOM 1082 O O . LEU A 1 143 ? 12.961 -46.392 43.179 1.00 81.38 143 LEU A O 1
ATOM 1086 N N . ARG A 1 144 ? 13.629 -46.132 41.055 1.00 78.31 144 ARG A N 1
ATOM 1087 C CA . ARG A 1 144 ? 14.265 -47.457 40.971 1.00 78.31 144 ARG A CA 1
ATOM 1088 C C .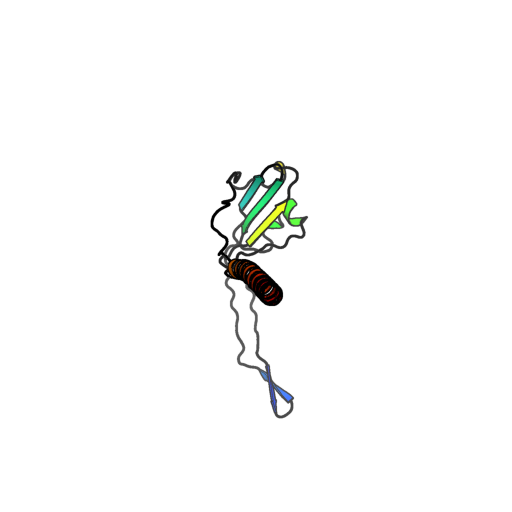 ARG A 1 144 ? 15.507 -47.593 41.851 1.00 78.31 144 ARG A C 1
ATOM 1090 O O . ARG A 1 144 ? 15.724 -48.676 42.373 1.00 78.31 144 ARG A O 1
ATOM 1097 N N . VAL A 1 145 ? 16.293 -46.529 42.019 1.00 76.38 145 VAL A N 1
ATOM 1098 C CA . VAL A 1 145 ? 17.471 -46.522 42.909 1.00 76.38 145 VAL A CA 1
ATOM 1099 C C . VAL A 1 145 ? 17.069 -46.557 44.383 1.00 76.38 145 VAL A C 1
ATOM 1101 O O . VAL A 1 145 ? 17.797 -47.109 45.193 1.00 76.38 145 VAL A O 1
ATOM 1104 N N . TRP A 1 146 ? 15.916 -45.986 44.735 1.00 72.62 146 TRP A N 1
ATOM 1105 C CA . TRP A 1 146 ? 15.413 -45.980 46.113 1.00 72.62 146 TRP A CA 1
ATOM 1106 C C . TRP A 1 146 ? 14.634 -47.246 46.497 1.00 72.62 146 TRP A C 1
ATOM 1108 O O . TRP A 1 146 ? 14.510 -47.551 47.678 1.00 72.62 146 TRP A O 1
ATOM 1118 N N . MET A 1 147 ? 14.079 -47.956 45.512 1.00 62.38 147 MET A N 1
ATOM 1119 C CA . MET A 1 147 ? 13.315 -49.197 45.702 1.00 62.38 147 MET A CA 1
ATOM 1120 C C . MET A 1 147 ? 14.167 -50.468 45.520 1.00 62.38 147 MET A C 1
ATOM 1122 O O . MET A 1 147 ? 13.613 -51.567 45.559 1.00 62.38 147 MET A O 1
ATOM 1126 N N . SER A 1 148 ? 15.480 -50.329 45.295 1.00 54.75 148 SER A N 1
ATOM 1127 C CA . SER A 1 148 ? 16.469 -51.417 45.262 1.00 54.75 148 SER A CA 1
ATOM 1128 C C . SER A 1 148 ? 17.426 -51.300 46.435 1.00 54.75 148 SER A C 1
ATOM 1130 O O . SER A 1 148 ? 17.943 -52.372 46.817 1.00 54.75 148 SER A O 1
#

Organism: Scleropages formosus (NCBI:txid113540)

Nearest PDB structures (foldseek):
  1uz6-assembly1_F  TM=4.565E-01  e=6.152E-02  Mus musculus
  1uz6-assembly2_H  TM=4.069E-01  e=4.912E-02  Mus musculus
  3liz-assembly1_H  TM=3.821E-01  e=1.279E-01  Mus musculus
  7t0i-assembly1_H  TM=4.486E-01  e=2.660E-01  Mus musculus
  5whk-assembly1_H  TM=3.659E-01  e=2.377E-01  Homo sapiens

Radius of gyration: 29.73 Å; Cα contacts (8 Å, |Δi|>4): 178; chains: 1; bounding box: 66×67×73 Å

Foldseek 3Di:
DWDWDWDWDWDQDPPRDIDTDPTDTDTDDDDDWDAWAWEWDDDPQWIKIKTKDTQDQCNCCVQPQQVPDPDGWDDDPPDNMTMDMDTDNDPVSTDHGPDHPPDDPPPDDPDPPPVVVVVVVVVVVVVVVVVVVVVVVVVVVVVVVVVD

Sequence (148 aa):
GICHGLERCVYIGGNQKLIFGTGTKLIVESGTPSDPSYYLLEKDSTQACLATGFSAYNATDKEPLFNQTKSSPTRIEHEATFDKVVLVQNATDCPSGKGSASGECATEGFFETDEKINFLSLTILGLRVLFLKSVVFNVIMTLRVWMS

Mean predicted aligned error: 16.24 Å

pLDDT: mean 76.96, std 13.37, range [40.19, 93.5]

Solvent-accessible surface area (backbone atoms only — not comparable to full-atom values): 9182 Å² total; per-residue (Å²): 131,76,63,72,51,80,52,63,60,75,46,77,46,84,92,77,37,79,45,71,54,94,54,48,81,49,79,55,83,82,74,86,73,41,70,62,40,24,30,49,37,69,55,104,85,53,36,32,32,36,37,34,63,15,58,45,93,67,61,54,57,83,40,70,68,56,51,73,42,90,68,71,71,43,62,54,94,93,49,91,34,33,32,40,73,44,81,43,93,51,81,84,71,44,69,88,36,88,57,73,52,84,59,80,76,74,88,72,86,86,66,84,77,61,72,62,64,60,51,56,54,50,51,54,54,49,50,53,52,52,52,52,51,51,52,50,52,53,51,52,52,51,52,52,66,73,75,104